Protein AF-A0A1V4IHU3-F1 (afdb_monomer_lite)

pLDDT: mean 88.72, std 9.74, range [63.66, 97.31]

Structure (mmCIF, N/CA/C/O backbone):
data_AF-A0A1V4IHU3-F1
#
_entry.id   AF-A0A1V4IHU3-F1
#
loop_
_atom_site.group_PDB
_atom_site.id
_atom_site.type_symbol
_atom_site.label_atom_id
_atom_site.label_alt_id
_atom_site.label_comp_id
_atom_site.label_asym_id
_atom_site.label_entity_id
_atom_site.label_seq_id
_atom_site.pdbx_PDB_ins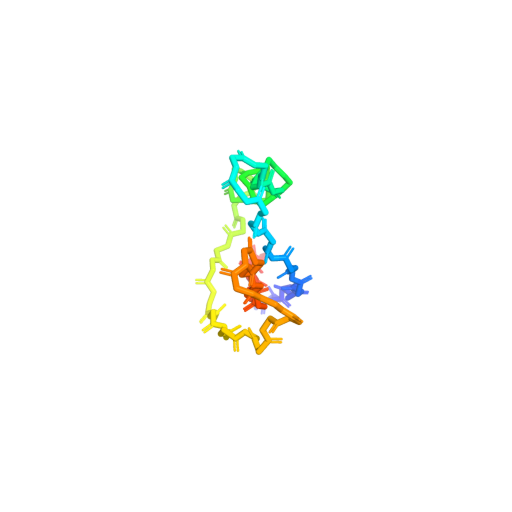_code
_atom_site.Cartn_x
_atom_site.Cartn_y
_atom_site.Cartn_z
_atom_site.occupancy
_atom_site.B_iso_or_equiv
_atom_site.auth_seq_id
_atom_site.auth_comp_id
_atom_site.auth_asym_id
_atom_site.auth_atom_id
_atom_site.pdbx_PDB_model_num
ATOM 1 N N . MET A 1 1 ? -15.865 2.397 18.955 1.00 63.75 1 MET A N 1
ATOM 2 C CA . MET A 1 1 ? -14.544 2.688 18.356 1.00 63.75 1 MET A CA 1
ATOM 3 C C . MET A 1 1 ? -14.779 3.332 17.005 1.00 63.75 1 MET A C 1
ATOM 5 O O . MET A 1 1 ? -15.607 2.815 16.257 1.00 63.75 1 MET A O 1
ATOM 9 N N . LYS A 1 2 ? -14.147 4.474 16.723 1.00 75.06 2 LYS A N 1
ATOM 10 C CA . LYS A 1 2 ? -14.238 5.121 15.406 1.00 75.06 2 LYS A CA 1
ATOM 11 C C . LYS A 1 2 ? -13.133 4.555 14.514 1.00 75.06 2 LYS A C 1
ATOM 13 O O . LYS A 1 2 ? -12.038 4.263 14.984 1.00 75.06 2 LYS A O 1
ATOM 18 N N . LYS A 1 3 ? -13.449 4.334 13.240 1.00 86.44 3 LYS A N 1
ATOM 19 C CA . LYS A 1 3 ? -12.488 3.890 12.226 1.00 86.44 3 LYS A CA 1
ATOM 20 C C . LYS A 1 3 ? -12.265 5.042 11.263 1.00 86.44 3 LYS A C 1
ATOM 22 O O . LYS A 1 3 ? -13.239 5.613 10.777 1.00 86.44 3 LYS A O 1
ATOM 27 N N . GLN A 1 4 ? -11.006 5.375 11.017 1.00 95.19 4 GLN A N 1
ATOM 28 C CA . GLN A 1 4 ? -10.626 6.293 9.951 1.00 95.19 4 GLN A CA 1
ATOM 29 C C . GLN A 1 4 ? -10.179 5.485 8.736 1.00 95.19 4 GLN A C 1
ATOM 31 O O . GLN A 1 4 ? -9.472 4.491 8.899 1.00 95.19 4 GLN A O 1
ATOM 36 N N . GLU A 1 5 ? -10.563 5.927 7.540 1.00 95.62 5 GLU A N 1
ATOM 37 C CA . GLU A 1 5 ? -10.170 5.317 6.269 1.00 95.62 5 GLU A CA 1
ATOM 38 C C . GLU A 1 5 ? -9.480 6.348 5.373 1.00 95.62 5 GLU A C 1
ATOM 40 O O . GLU A 1 5 ? -9.866 7.518 5.334 1.00 95.62 5 GLU A O 1
ATOM 45 N N . LYS A 1 6 ? -8.446 5.909 4.652 1.00 96.00 6 LYS A N 1
ATOM 46 C CA . LYS A 1 6 ? -7.733 6.698 3.644 1.00 96.00 6 LYS A CA 1
ATOM 47 C C . LYS A 1 6 ? -7.513 5.863 2.391 1.00 96.00 6 LYS A C 1
ATOM 49 O O . LYS A 1 6 ? -7.185 4.684 2.477 1.00 96.00 6 LYS A O 1
ATOM 54 N N . ALA A 1 7 ? -7.651 6.496 1.234 1.00 96.19 7 ALA A N 1
ATOM 55 C CA . ALA A 1 7 ? -7.257 5.930 -0.047 1.00 96.19 7 ALA A CA 1
ATOM 56 C C . ALA A 1 7 ? -5.899 6.512 -0.463 1.00 96.19 7 ALA A C 1
ATOM 58 O O . ALA A 1 7 ? -5.697 7.722 -0.382 1.00 96.19 7 ALA A O 1
ATOM 59 N N . PHE A 1 8 ? -4.981 5.660 -0.909 1.00 95.25 8 PHE A N 1
ATOM 60 C CA . PHE A 1 8 ? -3.632 6.028 -1.331 1.00 95.25 8 PHE A CA 1
ATOM 61 C C . PHE A 1 8 ? -3.297 5.349 -2.661 1.00 95.25 8 PHE A C 1
ATOM 63 O O . PHE A 1 8 ? -3.536 4.155 -2.814 1.00 95.25 8 PHE A O 1
ATOM 70 N N . ILE A 1 9 ? -2.737 6.078 -3.627 1.00 94.44 9 ILE A N 1
ATOM 71 C CA . ILE A 1 9 ? -2.297 5.483 -4.897 1.00 94.44 9 ILE A CA 1
ATOM 72 C C . ILE A 1 9 ? -0.798 5.223 -4.820 1.00 94.44 9 ILE A C 1
ATOM 74 O O . ILE A 1 9 ? 0.004 6.156 -4.778 1.00 94.44 9 ILE A O 1
ATOM 78 N N . VAL A 1 10 ? -0.420 3.949 -4.870 1.00 92.88 10 VAL A N 1
ATOM 79 C CA . VAL A 1 10 ? 0.960 3.540 -5.124 1.00 92.88 10 VAL A CA 1
ATOM 80 C C . VAL A 1 10 ? 1.178 3.542 -6.630 1.00 92.88 10 VAL A C 1
ATOM 82 O O . VAL A 1 10 ? 0.403 2.947 -7.377 1.00 92.88 10 VAL A O 1
ATOM 85 N N . ARG A 1 11 ? 2.246 4.193 -7.079 1.00 90.69 11 ARG A N 1
ATOM 86 C CA . ARG A 1 11 ? 2.728 4.167 -8.456 1.00 90.69 11 ARG A CA 1
ATOM 87 C C . ARG A 1 11 ? 4.161 3.663 -8.491 1.00 90.69 11 ARG A C 1
ATOM 89 O O . ARG A 1 11 ? 4.973 4.019 -7.637 1.00 90.69 11 ARG A O 1
ATOM 96 N N . LYS A 1 12 ? 4.474 2.891 -9.523 1.00 85.50 12 LYS A N 1
ATOM 97 C CA . LYS A 1 12 ? 5.826 2.467 -9.868 1.00 85.50 12 LYS A CA 1
ATOM 98 C C . LYS A 1 12 ? 6.081 2.758 -11.340 1.00 85.50 12 LYS A C 1
ATOM 100 O O . LYS A 1 12 ? 5.331 2.297 -12.196 1.00 85.50 12 LYS A O 1
ATOM 105 N N . TYR A 1 13 ? 7.149 3.496 -11.612 1.00 83.75 13 TYR A N 1
ATOM 106 C CA . TYR A 1 13 ? 7.633 3.847 -12.941 1.00 83.75 13 TYR A CA 1
ATOM 107 C C . TYR A 1 13 ? 9.128 3.528 -13.043 1.00 83.75 13 TYR A C 1
ATOM 109 O O . TYR A 1 13 ? 9.976 4.278 -12.552 1.00 83.75 13 TYR A O 1
ATOM 117 N N . GLY A 1 14 ? 9.470 2.391 -13.652 1.00 82.62 14 GLY A N 1
ATOM 118 C CA . GLY A 1 14 ? 10.853 1.900 -13.673 1.00 82.62 14 GLY A CA 1
ATOM 119 C C . GLY A 1 14 ? 11.402 1.665 -12.256 1.00 82.62 14 GLY A C 1
ATOM 120 O O . GLY A 1 14 ? 10.925 0.772 -11.554 1.00 82.62 14 GLY A O 1
ATOM 121 N N . GLN A 1 15 ? 12.400 2.460 -11.849 1.00 75.56 15 GLN A N 1
ATOM 122 C CA . GLN A 1 15 ? 12.968 2.460 -10.487 1.00 75.56 15 GLN A CA 1
ATOM 123 C C . GLN A 1 15 ? 12.319 3.490 -9.545 1.00 75.56 15 GLN A C 1
ATOM 125 O O . GLN A 1 15 ? 12.618 3.492 -8.356 1.00 75.56 15 GLN A O 1
ATOM 130 N N . ASN A 1 16 ? 11.443 4.360 -10.055 1.00 78.50 16 ASN A N 1
ATOM 131 C CA . ASN A 1 16 ? 10.775 5.377 -9.252 1.00 78.50 16 ASN A CA 1
ATOM 132 C C . ASN A 1 16 ? 9.478 4.817 -8.666 1.00 78.50 16 ASN A C 1
ATOM 134 O O . ASN A 1 16 ? 8.611 4.350 -9.403 1.00 78.50 16 ASN A O 1
ATOM 138 N N . GLU A 1 17 ? 9.306 4.926 -7.357 1.00 85.94 17 GLU A N 1
ATOM 139 C CA . GLU A 1 17 ? 8.079 4.574 -6.645 1.00 85.94 17 GLU A CA 1
ATOM 140 C C . GLU A 1 17 ? 7.754 5.643 -5.596 1.00 85.94 17 GLU A C 1
ATOM 142 O O . GLU A 1 17 ? 8.643 6.357 -5.143 1.00 85.94 17 GLU A O 1
ATOM 147 N N . ASN A 1 18 ? 6.480 5.807 -5.231 1.00 89.00 18 ASN A N 1
ATOM 148 C CA . ASN A 1 18 ? 6.046 6.790 -4.223 1.00 89.00 18 ASN A CA 1
ATOM 149 C C . ASN A 1 18 ? 5.706 6.136 -2.872 1.00 89.00 18 ASN A C 1
ATOM 151 O O . ASN A 1 18 ? 4.719 6.486 -2.227 1.00 89.00 18 ASN A O 1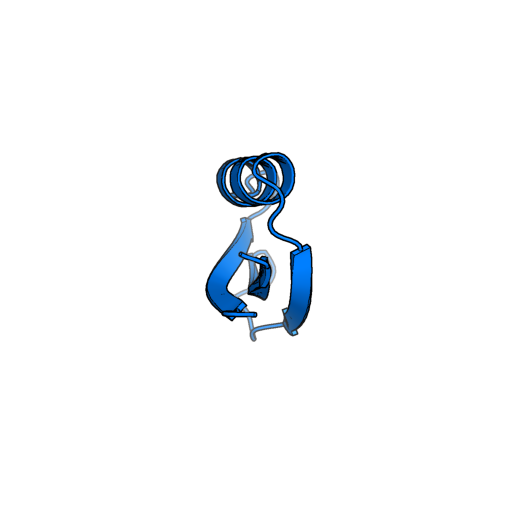
ATOM 155 N N . THR A 1 19 ? 6.504 5.159 -2.449 1.00 91.25 19 THR A N 1
ATOM 156 C CA . THR A 1 19 ? 6.229 4.346 -1.254 1.00 91.25 19 THR A CA 1
ATOM 157 C C . THR A 1 19 ? 6.548 5.062 0.061 1.00 91.25 19 THR A C 1
ATOM 159 O O . THR A 1 19 ? 6.064 4.634 1.104 1.00 91.25 19 THR A O 1
ATOM 162 N N . GLU A 1 20 ? 7.288 6.176 0.042 1.00 93.75 20 GLU A N 1
ATOM 163 C CA . GLU A 1 20 ? 7.673 6.931 1.247 1.00 93.75 20 GLU A CA 1
ATOM 164 C C . GLU A 1 20 ? 6.469 7.413 2.072 1.00 93.75 20 GLU A C 1
ATOM 166 O O . GLU A 1 20 ? 6.417 7.187 3.281 1.00 93.75 20 GLU A O 1
ATOM 171 N N . GLU A 1 21 ? 5.465 8.016 1.430 1.00 92.00 21 GLU A N 1
ATOM 172 C CA . GLU A 1 21 ? 4.263 8.503 2.121 1.00 92.00 21 GLU A CA 1
ATOM 173 C C . GLU A 1 21 ? 3.426 7.344 2.683 1.00 92.00 21 GLU A C 1
ATOM 175 O O . GLU A 1 21 ? 2.961 7.405 3.824 1.00 92.00 21 GLU A O 1
ATOM 180 N N . LEU A 1 22 ? 3.302 6.247 1.925 1.00 94.00 22 LEU A N 1
ATOM 181 C CA . LEU A 1 22 ? 2.656 5.028 2.408 1.00 94.00 22 LEU A CA 1
ATOM 182 C C . LEU A 1 22 ? 3.374 4.498 3.655 1.00 94.00 22 LEU A C 1
ATOM 184 O O . LEU A 1 22 ? 2.724 4.224 4.659 1.00 94.00 22 LEU A O 1
ATO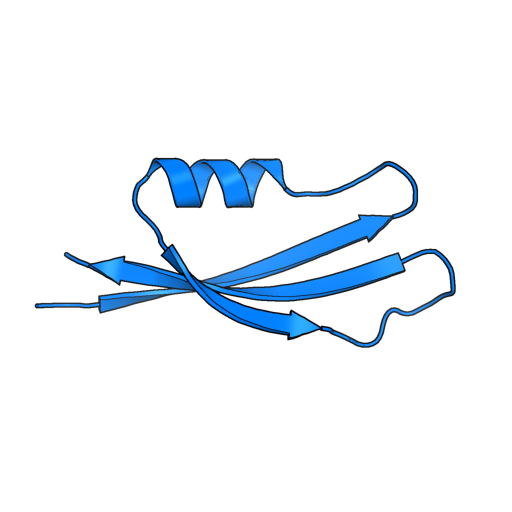M 188 N N . ASN A 1 23 ? 4.704 4.409 3.625 1.00 94.75 23 ASN A N 1
ATOM 189 C CA . ASN A 1 23 ? 5.504 3.944 4.756 1.00 94.75 23 ASN A CA 1
ATOM 190 C C . ASN A 1 23 ? 5.341 4.845 5.989 1.00 94.75 23 ASN A C 1
ATOM 192 O O . ASN A 1 23 ? 5.236 4.328 7.102 1.00 94.75 23 ASN A O 1
ATOM 196 N N . SER A 1 24 ? 5.248 6.167 5.805 1.00 95.62 24 SER A N 1
ATOM 197 C CA . SER A 1 24 ? 4.945 7.097 6.901 1.00 95.62 24 SER A CA 1
ATOM 198 C C . SER A 1 24 ? 3.597 6.775 7.546 1.00 95.62 24 SER A C 1
ATOM 200 O O . SER A 1 24 ? 3.525 6.594 8.761 1.00 95.62 24 SER A O 1
ATOM 202 N N . LEU A 1 25 ? 2.538 6.602 6.748 1.00 94.94 25 LEU A N 1
ATOM 203 C CA . LEU A 1 25 ? 1.212 6.243 7.261 1.00 94.94 25 LEU A CA 1
ATOM 204 C C . LEU A 1 25 ? 1.245 4.904 8.011 1.00 94.94 25 LEU A C 1
ATOM 206 O O . LEU A 1 25 ? 0.687 4.788 9.102 1.00 94.94 25 LEU A O 1
ATOM 210 N N . LEU A 1 26 ? 1.947 3.900 7.486 1.00 95.12 26 LEU A N 1
ATOM 211 C CA . LEU A 1 26 ? 2.105 2.619 8.181 1.00 95.12 26 LEU A CA 1
ATOM 212 C C . LEU A 1 26 ? 2.819 2.789 9.533 1.00 95.12 26 LEU A C 1
ATOM 214 O O . LEU A 1 26 ? 2.395 2.202 10.528 1.00 95.12 26 LEU A O 1
ATOM 218 N N . SER A 1 27 ? 3.844 3.643 9.602 1.00 96.44 27 SER A N 1
ATOM 219 C CA . SER A 1 27 ? 4.566 3.935 10.850 1.00 96.44 27 SER A CA 1
ATOM 220 C C . SER A 1 27 ? 3.717 4.674 11.894 1.00 96.44 27 SER A C 1
ATOM 222 O O . SER A 1 27 ? 3.887 4.471 13.093 1.00 96.44 27 SER A O 1
ATOM 224 N N . GLU A 1 28 ? 2.737 5.466 11.455 1.00 94.94 28 GLU A N 1
ATOM 225 C CA . GLU A 1 28 ? 1.763 6.140 12.321 1.00 94.94 28 GLU A CA 1
ATOM 226 C C . GLU A 1 28 ? 0.661 5.198 12.844 1.00 94.94 28 GLU A C 1
ATOM 228 O O . GLU A 1 28 ? -0.264 5.646 13.531 1.00 94.94 28 GLU A O 1
ATOM 233 N N . GLY A 1 29 ? 0.712 3.907 12.508 1.00 95.62 29 GLY A N 1
ATOM 234 C CA . GLY A 1 29 ? -0.258 2.902 12.941 1.00 95.62 29 GLY A CA 1
ATOM 235 C C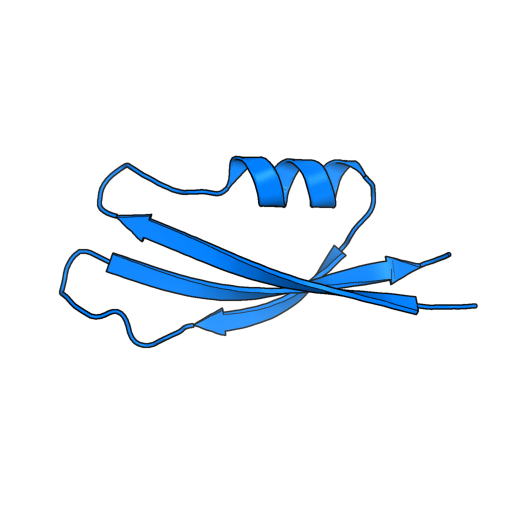 . GLY A 1 29 ? -1.468 2.746 12.018 1.00 95.62 29 GLY A C 1
ATOM 236 O O . GLY A 1 29 ? -2.474 2.167 12.429 1.00 95.62 29 GLY A O 1
ATOM 237 N N . TRP A 1 30 ? -1.408 3.250 10.782 1.00 97.00 30 TRP A N 1
ATOM 238 C CA . TRP A 1 30 ? -2.373 2.859 9.752 1.00 97.00 30 TRP A CA 1
ATOM 239 C C . TRP A 1 30 ? -2.077 1.434 9.271 1.00 97.00 30 TRP A C 1
ATOM 241 O O . TRP A 1 30 ? -0.932 0.993 9.239 1.00 97.00 30 TRP A O 1
ATOM 251 N N . SER A 1 31 ? -3.112 0.696 8.882 1.00 96.75 31 SER A N 1
ATOM 252 C CA . SER A 1 31 ? -3.003 -0.671 8.362 1.00 96.75 31 SER A CA 1
ATOM 253 C C . SER A 1 31 ? -3.642 -0.776 6.983 1.00 96.75 31 SER A C 1
ATOM 255 O O . SER A 1 31 ? -4.715 -0.218 6.764 1.00 96.75 31 SER A O 1
ATOM 257 N N . VAL A 1 32 ? -3.016 -1.513 6.063 1.00 96.38 32 VAL A N 1
ATOM 258 C CA . VAL A 1 32 ? -3.602 -1.801 4.744 1.00 96.38 32 VAL A CA 1
ATOM 259 C C . VAL A 1 32 ? -4.761 -2.779 4.897 1.00 96.38 32 VAL A C 1
ATOM 261 O O . VAL A 1 32 ? -4.591 -3.862 5.454 1.00 96.38 32 VAL A O 1
ATOM 264 N N . THR A 1 33 ? -5.930 -2.415 4.378 1.00 96.94 33 THR A N 1
ATOM 265 C CA . THR A 1 33 ? -7.133 -3.261 4.389 1.00 96.94 33 THR A CA 1
ATOM 266 C C . THR A 1 33 ? -7.531 -3.751 3.003 1.00 96.94 33 THR A C 1
ATOM 268 O O . THR A 1 33 ? -8.190 -4.781 2.893 1.00 96.94 33 THR A O 1
ATOM 271 N N . SER A 1 34 ? -7.125 -3.054 1.940 1.00 96.25 34 SER A N 1
ATOM 272 C CA . SER A 1 34 ? -7.377 -3.473 0.560 1.00 96.25 34 SER A CA 1
ATOM 273 C C . SER A 1 34 ? -6.301 -2.945 -0.383 1.00 96.25 34 SER A C 1
ATOM 275 O O . SER A 1 34 ? -5.782 -1.846 -0.189 1.00 96.25 34 SER A O 1
ATOM 277 N N . ILE A 1 35 ? -5.985 -3.725 -1.416 1.00 95.06 35 ILE A N 1
ATOM 278 C CA . ILE A 1 35 ? -5.118 -3.330 -2.527 1.00 95.06 35 ILE A CA 1
ATOM 279 C C . ILE A 1 35 ? -5.841 -3.712 -3.815 1.00 95.06 35 ILE A C 1
ATOM 281 O O . ILE A 1 35 ? -6.177 -4.875 -4.023 1.00 95.06 35 ILE A O 1
ATOM 285 N N . SER A 1 36 ? -6.081 -2.734 -4.678 1.00 95.19 36 SER A N 1
ATOM 286 C CA . SER A 1 36 ? -6.722 -2.916 -5.976 1.00 95.19 36 SER A CA 1
ATOM 287 C C . SER A 1 36 ? -5.762 -2.476 -7.080 1.00 95.19 36 SER A C 1
ATOM 289 O O . SER A 1 36 ? -5.449 -1.284 -7.164 1.00 95.19 36 SER A O 1
ATOM 291 N N . PRO A 1 37 ? -5.261 -3.398 -7.921 1.00 91.62 37 PRO A N 1
ATOM 292 C CA . PRO A 1 37 ? -4.436 -3.024 -9.060 1.00 91.62 37 PRO A CA 1
ATOM 293 C C . PRO A 1 37 ? -5.261 -2.178 -10.030 1.00 91.62 37 PRO A C 1
ATOM 295 O O . PRO A 1 37 ? -6.424 -2.475 -10.307 1.00 91.62 37 PRO A O 1
ATOM 298 N N . MET A 1 38 ? -4.654 -1.119 -10.547 1.00 90.00 38 MET A N 1
ATOM 299 C CA . MET A 1 38 ? -5.258 -0.253 -11.550 1.00 90.00 38 MET A CA 1
ATOM 300 C C . MET A 1 38 ? -4.603 -0.542 -12.899 1.00 90.00 38 MET A C 1
ATOM 302 O O . MET A 1 38 ? -3.396 -0.778 -12.976 1.00 90.00 38 MET A O 1
ATOM 306 N N . SER A 1 39 ? -5.387 -0.527 -13.976 1.00 79.25 39 SER A N 1
ATOM 307 C CA . SER A 1 39 ? -4.845 -0.625 -15.332 1.00 79.25 39 SER A CA 1
ATOM 308 C C . SER A 1 39 ? -3.901 0.555 -15.589 1.00 79.25 39 SER A C 1
ATO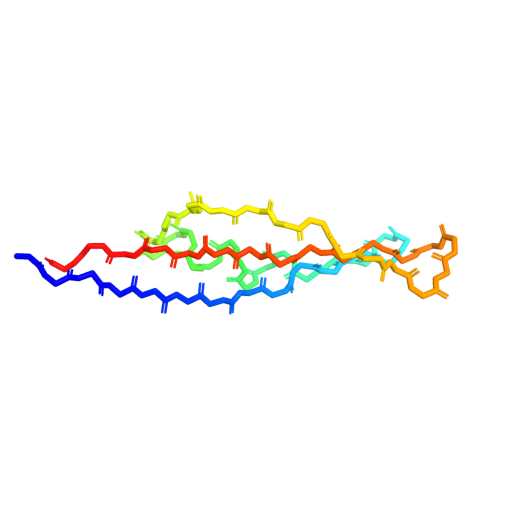M 310 O O . SER A 1 39 ? -4.343 1.704 -15.595 1.00 79.25 39 SER A O 1
ATOM 312 N N . GLY A 1 40 ? -2.607 0.272 -15.758 1.00 67.06 40 GLY A N 1
ATOM 313 C CA . GLY A 1 40 ? -1.579 1.270 -16.054 1.00 67.06 40 GLY A CA 1
ATOM 314 C C . GLY A 1 40 ? -1.571 1.671 -17.528 1.00 67.06 40 GLY A C 1
ATOM 315 O O . GLY A 1 40 ? -1.817 0.844 -18.404 1.00 67.06 40 GLY A O 1
ATOM 316 N N . GLY A 1 41 ? -1.291 2.948 -17.803 1.00 63.66 41 GLY A N 1
ATOM 317 C CA . GLY A 1 41 ? -1.348 3.545 -19.145 1.00 63.66 41 GLY A CA 1
ATOM 318 C C . GLY A 1 41 ? -0.259 3.089 -20.129 1.00 63.66 41 GLY A C 1
ATOM 319 O O . GLY A 1 41 ? -0.271 3.528 -21.276 1.00 63.66 41 GLY A O 1
ATOM 320 N N . GLY A 1 42 ? 0.671 2.213 -19.728 1.00 66.25 42 GLY A N 1
ATOM 321 C CA . GLY A 1 42 ? 1.755 1.721 -20.584 1.00 66.25 42 GLY A CA 1
ATOM 322 C C . GLY A 1 42 ? 2.593 0.608 -19.943 1.00 66.25 42 GLY A C 1
ATOM 323 O O . GLY A 1 42 ? 2.437 0.303 -18.765 1.00 66.25 42 GLY A O 1
ATOM 324 N N . GLN A 1 43 ? 3.507 0.006 -20.719 1.00 67.38 43 GLN A N 1
ATOM 325 C CA . GLN A 1 43 ? 4.292 -1.182 -20.319 1.00 67.38 43 GLN A CA 1
ATOM 326 C C . GLN A 1 43 ? 5.205 -0.981 -19.092 1.00 67.38 43 GLN A C 1
ATOM 328 O O . GLN A 1 43 ? 5.638 -1.964 -18.496 1.00 67.38 43 GLN A O 1
ATOM 333 N N . SER A 1 44 ? 5.492 0.266 -18.709 1.00 75.19 44 SER A N 1
ATOM 334 C CA . SER A 1 44 ? 6.463 0.599 -17.654 1.00 75.19 44 SER A CA 1
ATOM 335 C C . SER A 1 44 ? 5.842 1.222 -16.403 1.00 75.19 44 SER A C 1
ATOM 337 O O . SER A 1 44 ? 6.581 1.573 -15.481 1.00 75.19 44 SER A O 1
ATOM 339 N N . GLU A 1 45 ? 4.513 1.372 -16.362 1.00 84.38 45 GLU A N 1
ATOM 340 C CA . GLU A 1 45 ? 3.809 1.998 -15.241 1.00 84.38 45 GLU A CA 1
ATOM 341 C C . GLU A 1 45 ? 2.870 1.002 -14.565 1.00 84.38 45 GLU A C 1
ATOM 343 O O . GLU A 1 45 ? 1.986 0.427 -15.202 1.00 84.38 45 GLU A O 1
ATOM 348 N N . ALA A 1 46 ? 3.028 0.830 -13.256 1.00 87.38 46 ALA A N 1
ATOM 349 C CA . ALA A 1 46 ? 2.100 0.072 -12.432 1.00 87.38 46 ALA A CA 1
ATOM 350 C C . ALA A 1 46 ? 1.478 0.994 -11.386 1.00 87.38 46 ALA A C 1
ATOM 352 O O . ALA A 1 46 ? 2.185 1.743 -10.710 1.00 87.38 46 ALA A O 1
ATOM 353 N N . PHE A 1 47 ? 0.159 0.911 -11.239 1.00 91.19 47 PHE A N 1
ATOM 354 C CA . PHE A 1 47 ? -0.597 1.662 -10.247 1.00 91.19 47 PHE A CA 1
ATOM 355 C C . PHE A 1 47 ? -1.417 0.700 -9.393 1.00 91.19 47 PHE A C 1
ATOM 357 O O . PHE A 1 47 ? -1.966 -0.283 -9.895 1.00 91.19 47 PHE A O 1
ATOM 364 N N . ALA A 1 48 ? -1.530 0.995 -8.105 1.00 93.31 48 ALA A N 1
ATOM 365 C CA . ALA A 1 48 ? -2.412 0.288 -7.194 1.00 93.31 48 ALA A CA 1
ATOM 366 C C . ALA A 1 48 ? -3.097 1.281 -6.258 1.00 93.31 48 ALA A C 1
ATOM 368 O O . ALA A 1 48 ? -2.447 2.127 -5.646 1.00 93.31 48 ALA A O 1
ATOM 369 N N . LEU A 1 49 ? -4.411 1.144 -6.122 1.00 95.06 49 LEU A N 1
ATOM 370 C CA . LEU A 1 49 ? -5.178 1.802 -5.079 1.00 95.06 49 LEU A CA 1
ATOM 371 C C . LEU A 1 49 ? -5.054 0.982 -3.796 1.00 95.06 49 LEU A C 1
ATOM 373 O O . LEU A 1 49 ? -5.424 -0.189 -3.761 1.00 95.06 49 LEU A O 1
ATOM 377 N N . VAL A 1 50 ? -4.559 1.603 -2.740 1.00 96.62 50 VAL A N 1
ATOM 378 C CA . VAL A 1 50 ? -4.415 1.027 -1.407 1.00 96.62 50 VAL A CA 1
ATOM 379 C C . VAL A 1 50 ? -5.409 1.712 -0.483 1.00 96.62 50 VAL A C 1
ATOM 381 O O . VAL A 1 50 ? -5.454 2.939 -0.408 1.00 96.62 50 VAL A O 1
ATOM 384 N N . ILE A 1 51 ? -6.207 0.925 0.230 1.00 97.31 51 ILE A N 1
ATOM 385 C CA . ILE A 1 51 ? -7.079 1.417 1.294 1.00 97.31 51 ILE A CA 1
ATOM 386 C C . ILE A 1 51 ? -6.389 1.158 2.629 1.00 97.31 51 ILE A C 1
ATOM 388 O O . ILE A 1 51 ? -5.946 0.043 2.914 1.00 97.31 51 ILE A O 1
ATOM 392 N N . LEU A 1 52 ? -6.288 2.211 3.430 1.00 97.19 52 LEU A N 1
ATOM 393 C CA . LEU A 1 52 ? -5.685 2.232 4.752 1.00 97.19 52 LEU A CA 1
ATOM 394 C C . LEU A 1 52 ? -6.766 2.485 5.795 1.00 97.19 52 LEU A C 1
ATOM 396 O O . LEU A 1 52 ? -7.641 3.326 5.592 1.00 97.19 52 LEU A O 1
ATOM 400 N N . GLN A 1 53 ? -6.660 1.819 6.938 1.00 97.31 53 GLN A N 1
ATOM 401 C CA . GLN A 1 53 ? -7.541 2.030 8.077 1.00 97.31 53 GLN A CA 1
ATOM 402 C C . GLN A 1 53 ? -6.726 2.235 9.354 1.00 97.31 53 GLN A C 1
ATOM 404 O O . GLN A 1 53 ? -5.731 1.546 9.579 1.00 97.31 53 GLN A O 1
ATOM 409 N N . LYS A 1 54 ? -7.173 3.145 10.219 1.00 95.75 54 LYS A N 1
ATOM 410 C CA . LYS A 1 54 ? -6.631 3.337 11.569 1.00 95.75 54 LYS A CA 1
ATOM 411 C C . LYS A 1 54 ? -7.759 3.270 12.592 1.00 95.75 54 LYS A C 1
ATOM 413 O O . LYS A 1 54 ? -8.859 3.775 12.353 1.00 95.75 54 LYS A O 1
ATOM 418 N N . GLN A 1 55 ? -7.504 2.579 13.698 1.00 86.88 55 GLN A N 1
ATOM 419 C CA . GLN A 1 55 ? -8.416 2.555 14.839 1.00 86.88 55 GLN A CA 1
ATOM 420 C C . GLN A 1 55 ? -8.072 3.724 15.765 1.00 86.88 55 GLN A C 1
ATOM 422 O O . GLN A 1 55 ? -6.896 3.928 16.067 1.00 86.88 55 GLN A O 1
ATOM 427 N N . GLU A 1 56 ? -9.091 4.480 16.172 1.00 71.25 56 GLU A N 1
ATOM 428 C CA . GLU A 1 56 ? -9.023 5.419 17.302 1.00 71.25 56 GLU A CA 1
ATOM 429 C C . GLU A 1 56 ? -9.510 4.757 18.593 1.00 71.25 56 GLU A C 1
ATOM 431 O O . GLU A 1 56 ? -10.578 4.084 18.557 1.00 71.25 56 GLU A O 1
#

Secondary structure (DSSP, 8-state):
--EEEEEEEEEEETTEE-HHHHHHHHHTT-EEEEEEEE--SSTTEEEEEEEEEEE-

Radius of gyration: 12.65 Å; chains: 1; bounding box: 28×12×39 Å

Foldseek 3Di:
DDKDKDKDKWKFAAPDIPCVVVVVCVVVVKDWDDKAWDDDPDDRMTMIITMIMHDD

Sequence (56 aa):
MKKQEKAFIVRKYGQNENTEELNSLLSEGWSVTSISPMSGGGQSEAFAL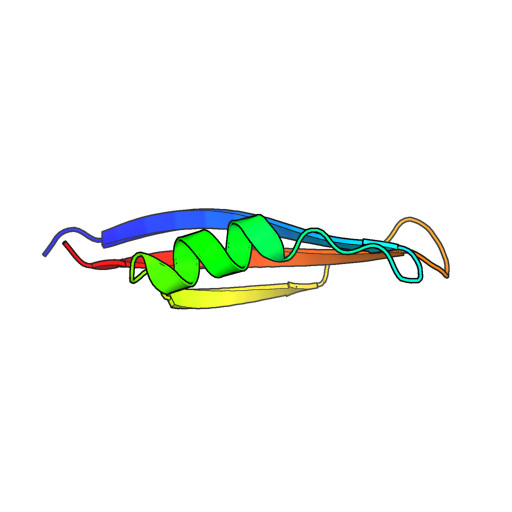VILQKQE

Organism: NCBI:txid1450648